Protein AF-A0A914J7X2-F1 (afdb_monomer_lite)

Sequence (126 aa):
MLKQKAREERMLPERLARQKKLNQLEFLNEALFSSVWTHFSRISPKTVTNLADLLFRIGKDVKLTGEECQEHIELLCDVASKYFDCYSAGLLGQKYVRYTSSDENDYQNIRKLIINEYEKLSKQII

Structure (mmCIF, N/CA/C/O backbone):
data_AF-A0A914J7X2-F1
#
_entry.id   AF-A0A914J7X2-F1
#
loop_
_atom_site.group_PDB
_atom_site.id
_atom_site.type_symbol
_atom_site.label_atom_id
_atom_site.label_alt_id
_atom_site.label_comp_id
_atom_site.label_asym_id
_atom_site.label_entity_id
_atom_site.label_seq_id
_atom_site.pdbx_PDB_ins_code
_atom_site.Cartn_x
_atom_site.Cartn_y
_atom_site.Cartn_z
_atom_site.occupancy
_atom_site.B_iso_or_equiv
_atom_site.auth_seq_id
_atom_site.auth_comp_id
_atom_site.auth_asym_id
_atom_site.auth_atom_id
_atom_site.pdbx_PDB_model_num
ATOM 1 N N . MET A 1 1 ? -18.789 -14.773 36.854 1.00 54.28 1 MET A N 1
ATOM 2 C CA . MET A 1 1 ? -18.016 -13.571 36.459 1.00 54.28 1 MET A CA 1
ATOM 3 C C . MET A 1 1 ? -16.737 -13.861 35.653 1.00 54.28 1 MET A C 1
ATOM 5 O O . MET A 1 1 ? -16.293 -12.980 34.937 1.00 54.28 1 MET A O 1
ATOM 9 N N . LEU A 1 2 ? -16.182 -15.084 35.646 1.00 52.75 2 LEU A N 1
ATOM 10 C CA . LEU A 1 2 ? -14.968 -15.428 34.869 1.00 52.75 2 LEU A CA 1
ATOM 11 C C . LEU A 1 2 ? -15.126 -15.409 33.328 1.00 52.75 2 LEU A C 1
ATOM 13 O O . LEU A 1 2 ? -14.141 -15.260 32.616 1.00 52.75 2 LEU A O 1
ATOM 17 N N . LYS A 1 3 ? -16.354 -15.515 32.794 1.00 54.59 3 LYS A N 1
ATOM 18 C CA . LYS A 1 3 ? -16.610 -15.531 31.337 1.00 54.59 3 LYS A CA 1
ATOM 19 C C . LYS A 1 3 ? -16.539 -14.151 30.656 1.00 54.59 3 LYS A C 1
ATOM 21 O O . LYS A 1 3 ? -16.406 -14.105 29.439 1.00 54.59 3 LYS A O 1
ATOM 26 N N . GLN A 1 4 ? -16.634 -13.047 31.406 1.00 53.72 4 GLN A N 1
ATOM 27 C CA . GLN A 1 4 ? -16.542 -11.683 30.852 1.00 53.72 4 GLN A CA 1
ATOM 28 C C . GLN A 1 4 ? -15.085 -11.228 30.685 1.00 53.72 4 GLN A C 1
ATOM 30 O O . GLN A 1 4 ? -14.736 -10.755 29.607 1.00 53.72 4 GLN A O 1
ATOM 35 N N . LYS A 1 5 ? -14.210 -11.503 31.665 1.00 49.97 5 LYS A N 1
ATOM 36 C CA . LYS A 1 5 ? -12.771 -11.177 31.586 1.00 49.97 5 LYS A CA 1
ATOM 37 C C . LYS A 1 5 ? -12.067 -11.812 30.385 1.00 49.97 5 LYS A C 1
ATOM 39 O O . LYS A 1 5 ? -11.376 -11.123 29.650 1.00 49.97 5 LYS A O 1
ATOM 44 N N . ALA A 1 6 ? -12.332 -13.090 30.103 1.00 55.28 6 ALA A N 1
ATOM 45 C CA . ALA A 1 6 ? -11.747 -13.772 28.943 1.00 55.28 6 ALA A CA 1
ATOM 46 C C . ALA A 1 6 ? -12.250 -13.231 27.586 1.00 55.28 6 ALA A C 1
ATOM 48 O O . ALA A 1 6 ? -11.640 -13.488 26.550 1.00 55.28 6 ALA A O 1
ATOM 49 N N . ARG A 1 7 ? -13.380 -12.509 27.568 1.00 53.94 7 ARG A N 1
ATOM 50 C CA . ARG A 1 7 ? -13.928 -11.867 26.365 1.00 53.94 7 ARG A CA 1
ATOM 51 C C . ARG A 1 7 ? -13.325 -10.473 26.172 1.00 53.94 7 ARG A C 1
ATOM 53 O O . ARG A 1 7 ? -13.004 -10.119 25.047 1.00 53.94 7 ARG A O 1
ATOM 60 N N . GLU A 1 8 ? -13.104 -9.735 27.258 1.00 53.56 8 GLU A N 1
ATOM 61 C CA . GLU A 1 8 ? -12.397 -8.445 27.260 1.00 53.56 8 GLU A CA 1
ATOM 62 C C . GLU A 1 8 ? -10.909 -8.597 26.905 1.00 53.56 8 GLU A C 1
ATOM 64 O O . GLU A 1 8 ? -10.401 -7.854 26.068 1.00 53.56 8 GLU A O 1
ATOM 69 N N . GLU A 1 9 ? -10.234 -9.621 27.435 1.00 54.44 9 GLU A N 1
ATOM 70 C CA . GLU A 1 9 ? -8.832 -9.931 27.112 1.00 54.44 9 GLU A CA 1
ATOM 71 C C . GLU A 1 9 ? -8.634 -10.350 25.646 1.00 54.44 9 GLU A C 1
ATOM 73 O O . GLU A 1 9 ? -7.577 -10.103 25.075 1.00 54.44 9 GLU A O 1
ATOM 78 N N . ARG A 1 10 ? -9.658 -10.927 24.997 1.00 56.66 10 ARG A N 1
ATOM 79 C CA . ARG A 1 10 ? -9.638 -11.256 23.557 1.00 56.66 10 ARG A CA 1
ATOM 80 C C . ARG A 1 10 ? -9.971 -10.074 22.647 1.00 56.66 10 ARG A C 1
ATOM 82 O O . ARG A 1 10 ? -9.600 -10.100 21.481 1.00 56.66 10 ARG A O 1
ATOM 89 N N . MET A 1 11 ? -10.646 -9.044 23.157 1.00 60.00 11 MET A N 1
ATOM 90 C CA . MET A 1 11 ? -10.967 -7.831 22.390 1.00 60.00 11 MET A CA 1
ATOM 91 C C . MET A 1 11 ? -9.792 -6.842 22.343 1.00 60.00 11 MET A C 1
ATOM 93 O O . MET A 1 11 ? -9.731 -5.998 21.449 1.00 60.00 11 MET A O 1
ATOM 97 N N . LEU A 1 12 ? -8.845 -6.947 23.282 1.00 69.88 12 LEU A N 1
ATOM 98 C CA . LEU A 1 12 ? -7.677 -6.067 23.370 1.00 69.88 12 LEU A CA 1
ATOM 99 C C . LEU A 1 12 ? -6.724 -6.198 22.159 1.00 69.88 12 LEU A C 1
ATOM 101 O O . LEU A 1 12 ? -6.370 -5.165 21.588 1.00 69.88 12 LEU A O 1
ATOM 105 N N . PRO A 1 13 ? -6.352 -7.411 21.692 1.00 77.94 13 PRO A N 1
ATOM 106 C CA . PRO A 1 13 ? -5.480 -7.574 20.529 1.00 77.94 13 PRO A CA 1
ATOM 107 C C . PRO A 1 13 ? -6.127 -7.085 19.231 1.00 77.94 13 PRO A C 1
ATOM 109 O O . PRO A 1 13 ? -5.460 -6.458 18.414 1.00 77.94 13 PRO A O 1
ATOM 112 N N . GLU A 1 14 ? -7.432 -7.312 19.049 1.00 78.12 14 GLU A N 1
ATOM 113 C CA . GLU A 1 14 ? -8.155 -6.837 17.863 1.00 78.12 14 GLU A CA 1
ATOM 114 C C . GLU A 1 14 ? -8.229 -5.308 17.814 1.00 78.12 14 GLU A C 1
ATOM 116 O O . GLU A 1 14 ? -8.034 -4.712 16.755 1.00 78.12 14 GLU A O 1
ATOM 121 N N . ARG A 1 15 ? -8.467 -4.656 18.960 1.00 78.69 15 ARG A N 1
ATOM 122 C CA . ARG A 1 15 ? -8.442 -3.191 19.063 1.00 78.69 15 ARG A CA 1
ATOM 123 C C . ARG A 1 15 ? -7.052 -2.625 18.778 1.00 78.69 15 ARG A C 1
ATOM 125 O O . ARG A 1 15 ? -6.943 -1.667 18.020 1.00 78.69 15 ARG A O 1
ATOM 132 N N . LEU A 1 16 ? -5.999 -3.242 19.317 1.00 82.56 16 LEU A N 1
ATOM 133 C CA . LEU A 1 16 ? -4.613 -2.841 19.050 1.00 82.56 16 LEU A CA 1
ATOM 134 C C . LEU A 1 16 ? -4.236 -3.022 17.573 1.00 82.56 16 LEU A C 1
ATOM 136 O O . LEU A 1 16 ? -3.616 -2.135 16.992 1.00 82.56 16 LEU A O 1
ATOM 140 N N . ALA A 1 17 ? -4.659 -4.119 16.940 1.00 82.81 17 ALA A N 1
ATOM 141 C CA . ALA A 1 17 ? -4.442 -4.347 15.514 1.00 82.81 17 ALA A CA 1
ATOM 142 C C . ALA A 1 17 ? -5.178 -3.311 14.646 1.00 82.81 17 ALA A C 1
ATOM 144 O O . ALA A 1 17 ? -4.599 -2.785 13.695 1.00 82.81 17 ALA A O 1
ATOM 145 N N . ARG A 1 18 ? -6.427 -2.958 14.992 1.00 83.88 18 ARG A N 1
ATOM 146 C CA . ARG A 1 18 ? -7.176 -1.889 14.305 1.00 83.88 18 ARG A CA 1
ATOM 147 C C . ARG A 1 18 ? -6.511 -0.526 14.477 1.00 83.88 18 ARG A C 1
ATOM 149 O O . ARG A 1 18 ? -6.393 0.201 13.496 1.00 83.88 18 ARG A O 1
ATOM 156 N N . GLN A 1 19 ? -6.028 -0.207 15.678 1.00 84.56 19 GLN A N 1
ATOM 157 C CA . GLN A 1 19 ? -5.299 1.037 15.923 1.00 84.56 19 GLN A CA 1
ATOM 158 C C . GLN A 1 19 ? -3.980 1.083 15.140 1.00 84.56 19 GLN A C 1
ATOM 160 O O . GLN A 1 19 ? -3.681 2.103 14.526 1.00 84.56 19 GLN A O 1
ATOM 165 N N . LYS A 1 20 ? -3.223 -0.027 15.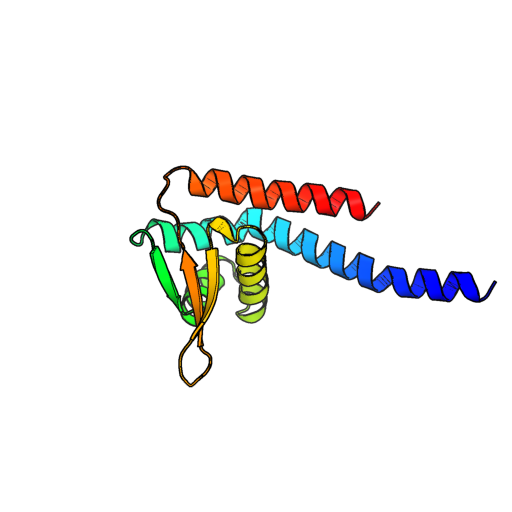088 1.00 86.88 20 LYS A N 1
ATOM 166 C CA . LYS A 1 20 ? -2.016 -0.132 14.250 1.00 86.88 20 LYS A CA 1
ATOM 167 C C . LYS A 1 20 ? -2.359 0.160 12.786 1.00 86.88 20 LYS A C 1
ATOM 169 O O . LYS A 1 20 ? -1.700 0.992 12.170 1.00 86.88 20 LYS A O 1
ATOM 174 N N . LYS A 1 21 ? -3.422 -0.459 12.256 1.00 86.12 21 LYS A N 1
ATOM 175 C CA . LYS A 1 21 ? -3.862 -0.254 10.867 1.00 86.12 21 LYS A CA 1
ATOM 176 C C . LYS A 1 21 ? -4.295 1.191 10.590 1.00 86.12 21 LYS A C 1
ATOM 178 O O . LYS A 1 21 ? -3.979 1.714 9.528 1.00 86.12 21 LYS A O 1
ATOM 183 N N . LEU A 1 22 ? -4.978 1.857 11.526 1.00 87.12 22 LEU A N 1
ATOM 184 C CA . LEU A 1 22 ? -5.333 3.276 11.381 1.00 87.12 22 LEU A CA 1
ATOM 185 C C . LEU A 1 22 ? -4.105 4.174 11.289 1.00 87.12 22 LEU A C 1
ATOM 187 O O . LEU A 1 22 ? -4.025 4.982 10.369 1.00 87.12 22 LEU A O 1
ATOM 191 N N . ASN A 1 23 ? -3.146 3.990 12.196 1.00 86.94 23 ASN A N 1
ATOM 192 C CA . ASN A 1 23 ? -1.911 4.770 12.194 1.00 86.94 23 ASN A CA 1
ATOM 193 C C . ASN A 1 23 ? -1.138 4.567 10.877 1.00 86.94 23 ASN A C 1
ATOM 195 O O . ASN A 1 23 ? -0.592 5.515 10.321 1.00 86.94 23 ASN A O 1
ATOM 199 N N . GLN A 1 24 ? -1.133 3.338 10.344 1.00 86.69 24 GLN A N 1
ATOM 200 C CA . GLN A 1 24 ? -0.529 3.042 9.042 1.00 86.69 24 GLN A CA 1
ATOM 201 C C . GLN A 1 24 ? -1.254 3.756 7.893 1.00 86.69 24 GLN A C 1
ATOM 203 O O . GLN A 1 24 ? -0.594 4.310 7.021 1.00 86.69 24 GLN A O 1
ATOM 208 N N . LEU A 1 25 ? -2.592 3.775 7.878 1.00 86.50 25 LEU A N 1
ATOM 209 C CA . LEU A 1 25 ? -3.372 4.476 6.846 1.00 86.50 25 LEU A CA 1
ATOM 210 C C . LEU A 1 25 ? -3.177 5.994 6.890 1.00 86.50 25 LEU A C 1
ATOM 212 O O . LEU A 1 25 ? -3.097 6.630 5.839 1.00 86.50 25 LEU A O 1
ATOM 216 N N . GLU A 1 26 ? -3.087 6.564 8.089 1.00 87.56 26 GLU A N 1
ATOM 217 C CA . GLU A 1 26 ? -2.805 7.985 8.299 1.00 87.56 26 GLU A CA 1
ATOM 218 C C . GLU A 1 26 ? -1.428 8.352 7.743 1.00 87.56 26 GLU A C 1
ATOM 220 O O . GLU A 1 26 ? -1.327 9.193 6.848 1.00 87.56 26 GLU A O 1
ATOM 225 N N . PHE A 1 27 ? -0.385 7.625 8.157 1.00 86.56 27 PHE A N 1
ATOM 226 C CA . PHE A 1 27 ? 0.968 7.817 7.637 1.00 86.56 27 PHE A CA 1
ATOM 227 C C . PHE A 1 27 ? 1.030 7.648 6.115 1.00 86.56 27 PHE A C 1
ATOM 229 O O . PHE A 1 27 ? 1.706 8.400 5.403 1.00 86.56 27 PHE A O 1
ATOM 236 N 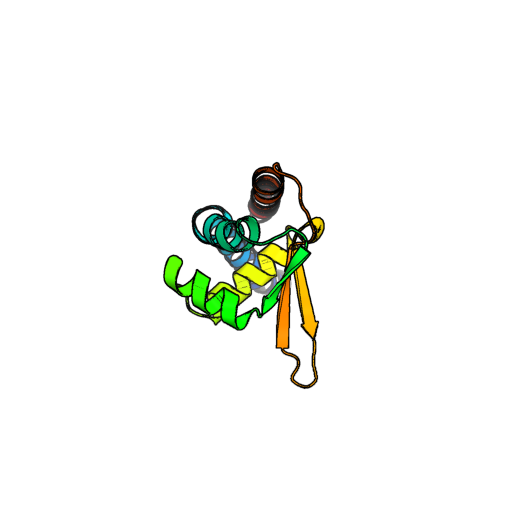N . LEU A 1 28 ? 0.302 6.659 5.598 1.00 84.69 28 LEU A N 1
ATOM 237 C CA . LEU A 1 28 ? 0.244 6.394 4.175 1.00 84.69 28 LEU A CA 1
ATOM 238 C C . LEU A 1 28 ? -0.356 7.573 3.407 1.00 84.69 28 LEU A C 1
ATOM 240 O O . LEU A 1 28 ? 0.216 7.979 2.399 1.00 84.69 28 LEU A O 1
ATOM 244 N N . ASN A 1 29 ? -1.453 8.155 3.892 1.00 83.19 29 ASN A N 1
ATOM 245 C CA . ASN A 1 29 ? -2.098 9.314 3.274 1.00 83.19 29 ASN A CA 1
ATOM 246 C C . ASN A 1 29 ? -1.243 10.593 3.340 1.00 83.19 29 ASN A C 1
ATOM 248 O O . ASN A 1 29 ? -1.287 11.401 2.411 1.00 83.19 29 ASN A O 1
ATOM 252 N N . GLU A 1 30 ? -0.487 10.792 4.421 1.00 81.94 30 GLU A N 1
ATOM 253 C CA . GLU A 1 30 ? 0.270 12.028 4.651 1.00 81.94 30 GLU A CA 1
ATOM 254 C C . GLU A 1 30 ? 1.650 12.037 3.987 1.00 81.94 30 GLU A C 1
ATOM 256 O O . GLU A 1 30 ? 2.016 13.021 3.342 1.00 81.94 30 GLU A O 1
ATOM 261 N N . ALA A 1 31 ? 2.415 10.953 4.132 1.00 78.50 31 ALA A N 1
ATOM 262 C CA . ALA A 1 31 ? 3.841 10.944 3.811 1.00 78.50 31 ALA A CA 1
ATOM 263 C C . ALA A 1 31 ? 4.200 9.947 2.704 1.00 78.50 31 ALA A C 1
ATOM 265 O O . ALA A 1 31 ? 4.933 10.284 1.773 1.00 78.50 31 ALA A O 1
ATOM 266 N N . LEU A 1 32 ? 3.683 8.717 2.778 1.00 81.38 32 LEU A N 1
ATOM 267 C CA . LEU A 1 32 ? 4.151 7.643 1.901 1.00 81.38 32 LEU A CA 1
ATOM 268 C C . LEU A 1 32 ? 3.536 7.699 0.499 1.00 81.38 32 LEU A C 1
ATOM 270 O O . LEU A 1 32 ? 4.232 7.471 -0.492 1.00 81.38 32 LEU A O 1
ATOM 274 N N . PHE A 1 33 ? 2.239 8.000 0.400 1.00 83.56 33 PHE A N 1
ATOM 275 C CA . PHE A 1 33 ? 1.491 7.882 -0.851 1.00 83.56 33 PHE A CA 1
ATOM 276 C C . PHE A 1 33 ? 2.037 8.799 -1.945 1.00 83.56 33 PHE A C 1
ATOM 278 O O . PHE A 1 33 ? 2.202 8.363 -3.082 1.00 83.56 33 PHE A O 1
ATOM 285 N N . SER A 1 34 ? 2.391 10.040 -1.609 1.00 84.62 34 SER A N 1
ATOM 286 C CA . SER A 1 34 ? 2.967 10.986 -2.571 1.00 84.62 34 SER A CA 1
ATOM 287 C C . SER A 1 34 ? 4.312 10.506 -3.129 1.00 84.62 34 SER A C 1
ATOM 289 O O . SER A 1 34 ? 4.563 10.656 -4.327 1.00 84.62 34 SER A O 1
ATOM 291 N N . SER A 1 35 ? 5.152 9.874 -2.305 1.00 85.56 35 SER A N 1
ATOM 292 C CA . SER A 1 35 ? 6.438 9.310 -2.741 1.00 85.56 35 SER A CA 1
ATOM 293 C C . SER A 1 35 ? 6.249 8.080 -3.630 1.00 85.56 35 SER A C 1
ATOM 295 O O . SER A 1 35 ? 6.840 8.008 -4.709 1.00 85.56 35 SER A O 1
ATOM 297 N N . VAL A 1 36 ? 5.359 7.154 -3.242 1.00 86.06 36 VAL A N 1
ATOM 298 C CA . VAL A 1 36 ? 4.986 5.996 -4.079 1.00 86.06 36 VAL A CA 1
ATOM 299 C C . VAL A 1 36 ? 4.436 6.472 -5.423 1.00 86.06 36 VAL A C 1
ATOM 301 O O . VAL A 1 36 ? 4.879 6.024 -6.481 1.00 86.06 36 VAL A O 1
ATOM 304 N N . TRP A 1 37 ? 3.508 7.426 -5.401 1.00 86.25 37 TRP A N 1
ATOM 305 C CA . TRP A 1 37 ? 2.902 7.973 -6.607 1.00 86.25 37 TRP A CA 1
ATOM 306 C C . TRP A 1 37 ? 3.918 8.663 -7.515 1.00 86.25 37 TRP A C 1
ATOM 308 O O . TRP A 1 37 ? 3.882 8.483 -8.729 1.00 86.25 37 TRP A O 1
ATOM 318 N N . THR A 1 38 ? 4.856 9.428 -6.957 1.00 84.88 38 THR A N 1
ATOM 319 C CA . THR A 1 38 ? 5.908 10.094 -7.742 1.00 84.88 38 THR A CA 1
ATOM 320 C C . THR A 1 38 ? 6.791 9.081 -8.471 1.00 84.88 38 THR A C 1
ATOM 322 O O . THR A 1 38 ? 7.194 9.329 -9.608 1.00 84.88 38 THR A O 1
ATOM 325 N N . HIS A 1 39 ? 7.064 7.927 -7.853 1.00 84.56 39 HIS A N 1
ATOM 326 C CA . HIS A 1 39 ? 7.791 6.841 -8.509 1.00 84.56 39 HIS A CA 1
ATOM 327 C C . HIS A 1 39 ? 7.006 6.283 -9.699 1.00 84.56 39 HIS A C 1
ATOM 329 O O . HIS A 1 39 ? 7.548 6.211 -10.796 1.00 84.56 39 HIS A O 1
ATOM 335 N N . PHE A 1 40 ? 5.727 5.945 -9.521 1.00 82.88 40 PHE A N 1
ATOM 336 C CA . PHE A 1 40 ? 4.939 5.313 -10.585 1.00 82.88 40 PHE A CA 1
ATOM 337 C C . PHE A 1 40 ? 4.437 6.279 -11.667 1.00 82.88 40 PHE A C 1
ATOM 339 O O . PHE A 1 40 ? 4.378 5.887 -12.823 1.00 82.88 40 PHE A O 1
ATOM 346 N N . SER A 1 41 ? 4.132 7.537 -11.339 1.00 76.25 41 SER A N 1
ATOM 347 C CA . SER A 1 41 ? 3.647 8.547 -12.302 1.00 76.25 41 SER A CA 1
ATOM 348 C C . SER A 1 41 ? 4.710 9.009 -13.300 1.00 76.25 41 SER A C 1
ATOM 350 O O . SER A 1 41 ? 4.382 9.457 -14.395 1.00 76.25 41 SER A O 1
ATOM 352 N N . ARG A 1 42 ? 5.995 8.897 -12.942 1.00 73.25 42 ARG A N 1
ATOM 353 C CA . ARG A 1 42 ? 7.121 9.211 -13.838 1.00 73.25 42 ARG A CA 1
ATOM 354 C C . ARG A 1 42 ? 7.440 8.092 -14.820 1.00 73.25 42 ARG A C 1
ATOM 356 O O . ARG A 1 42 ? 8.248 8.296 -15.724 1.00 73.25 42 ARG A O 1
ATOM 363 N N . ILE A 1 43 ? 6.863 6.912 -14.622 1.00 65.31 43 ILE A N 1
ATOM 364 C CA . ILE A 1 43 ? 7.148 5.727 -15.419 1.00 65.31 43 ILE A CA 1
ATOM 365 C C . ILE A 1 43 ? 5.870 5.376 -16.187 1.00 65.31 43 ILE A C 1
ATOM 367 O O . ILE A 1 43 ? 4.760 5.621 -15.724 1.00 65.31 43 ILE A O 1
ATOM 371 N N . SER A 1 44 ? 6.027 4.865 -17.409 1.00 66.50 44 SER A N 1
ATOM 372 C CA . SER A 1 44 ? 4.927 4.474 -18.299 1.00 66.50 44 SER A CA 1
ATOM 373 C C . SER A 1 44 ? 3.797 3.739 -17.557 1.00 66.50 44 SER A C 1
ATOM 375 O O . SER A 1 44 ? 4.069 2.958 -16.639 1.00 66.50 44 SER A O 1
ATOM 377 N N . PRO A 1 45 ? 2.528 3.883 -17.970 1.00 66.81 45 PRO A N 1
ATOM 378 C CA . PRO A 1 45 ? 1.463 3.042 -17.436 1.00 66.81 45 PRO A CA 1
ATOM 379 C C . PRO A 1 45 ? 1.826 1.555 -17.539 1.00 66.81 45 PRO A C 1
ATOM 381 O O . PRO A 1 45 ? 2.507 1.145 -18.484 1.00 66.81 45 PRO A O 1
ATOM 384 N N . LYS A 1 46 ? 1.370 0.754 -16.563 1.00 69.94 46 LYS A N 1
ATOM 385 C CA . LYS A 1 46 ? 1.722 -0.674 -16.400 1.00 69.94 46 LYS A CA 1
ATOM 386 C C . LYS A 1 46 ? 3.157 -0.933 -15.929 1.00 69.94 46 LYS A C 1
ATOM 388 O O . LYS A 1 46 ? 3.719 -1.996 -16.194 1.00 69.94 46 LYS A O 1
ATOM 393 N N . THR A 1 47 ? 3.747 0.017 -15.208 1.00 81.69 47 THR A N 1
ATOM 394 C CA . THR A 1 47 ? 5.080 -0.153 -14.624 1.00 81.69 47 THR A CA 1
ATOM 395 C C . THR A 1 47 ? 5.089 -1.248 -13.568 1.00 81.69 47 THR A C 1
ATOM 397 O O . THR A 1 47 ? 4.251 -1.275 -12.667 1.00 81.69 47 THR A O 1
ATOM 400 N N . VAL A 1 48 ? 6.097 -2.112 -13.657 1.00 89.06 48 VAL A N 1
ATOM 401 C CA . VAL A 1 48 ? 6.443 -3.108 -12.645 1.00 89.06 48 VAL A CA 1
ATOM 402 C C . VAL A 1 48 ? 7.755 -2.683 -12.002 1.00 89.06 48 VAL A C 1
ATOM 404 O O . VAL A 1 48 ? 8.717 -2.38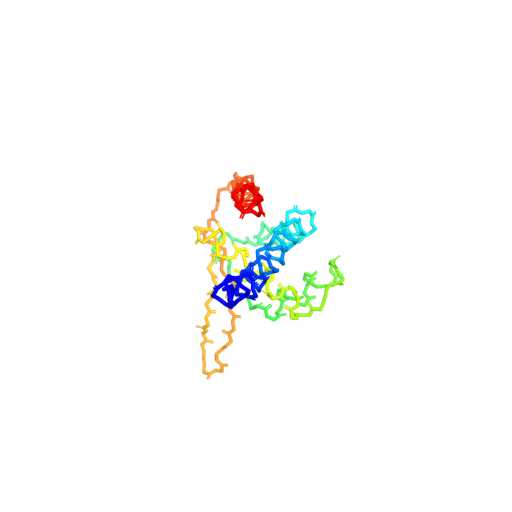1 -12.701 1.00 89.06 48 VAL A O 1
ATOM 407 N N . THR A 1 49 ? 7.807 -2.653 -10.674 1.00 89.81 49 THR A N 1
ATOM 408 C CA . THR A 1 49 ? 9.029 -2.364 -9.913 1.00 89.81 49 THR A CA 1
ATOM 409 C C . THR A 1 49 ? 9.283 -3.483 -8.908 1.00 89.81 49 THR A C 1
ATOM 411 O O . THR A 1 49 ? 8.344 -3.998 -8.303 1.00 89.81 49 THR A O 1
ATOM 414 N N . ASN A 1 50 ? 10.546 -3.876 -8.734 1.00 91.19 50 ASN A N 1
ATOM 415 C CA . ASN A 1 50 ? 10.939 -4.770 -7.648 1.00 91.19 50 ASN A CA 1
ATOM 416 C C . ASN A 1 50 ? 10.668 -4.078 -6.303 1.00 91.19 50 ASN A C 1
ATOM 418 O O . ASN A 1 50 ? 11.043 -2.921 -6.110 1.00 91.19 50 ASN A O 1
ATOM 422 N N . LEU A 1 51 ? 10.017 -4.776 -5.374 1.00 90.38 51 LEU A N 1
ATOM 423 C CA . LEU A 1 51 ? 9.659 -4.208 -4.081 1.00 90.38 51 LEU A CA 1
ATOM 424 C C . LEU A 1 51 ? 10.897 -3.723 -3.317 1.00 90.38 51 LEU A C 1
ATOM 426 O O . LEU A 1 51 ? 10.866 -2.620 -2.797 1.00 90.38 51 LEU A O 1
ATOM 430 N N . ALA A 1 52 ? 12.010 -4.460 -3.314 1.00 88.50 52 ALA A N 1
ATOM 431 C CA . ALA A 1 52 ? 13.231 -4.041 -2.623 1.00 88.50 52 ALA A CA 1
ATOM 432 C C . ALA A 1 52 ? 13.791 -2.712 -3.167 1.00 88.50 52 ALA A C 1
ATOM 434 O O . ALA A 1 52 ? 14.173 -1.838 -2.388 1.00 88.50 52 ALA A O 1
ATOM 435 N N . ASP A 1 53 ? 13.767 -2.519 -4.489 1.00 88.12 53 ASP A N 1
ATOM 436 C CA . ASP A 1 53 ? 14.201 -1.263 -5.117 1.00 88.12 53 ASP A CA 1
ATOM 437 C C . ASP A 1 53 ? 13.260 -0.104 -4.770 1.00 88.12 53 ASP A C 1
ATOM 439 O O . ASP A 1 53 ? 13.701 1.025 -4.537 1.00 88.12 53 ASP A O 1
ATOM 443 N N . LEU A 1 54 ? 11.955 -0.386 -4.726 1.00 87.88 54 LEU A N 1
ATOM 444 C CA . LEU A 1 54 ? 10.931 0.577 -4.339 1.00 87.88 54 LEU A CA 1
ATOM 445 C C . LEU A 1 54 ? 11.101 0.999 -2.871 1.00 87.88 54 LEU A C 1
ATOM 447 O O . LEU A 1 54 ? 11.109 2.192 -2.576 1.00 87.88 54 LEU A O 1
ATOM 451 N N . LEU A 1 55 ? 11.312 0.034 -1.971 1.00 87.75 55 LEU A N 1
ATOM 452 C CA . LEU A 1 55 ? 11.566 0.257 -0.546 1.00 87.75 55 LEU A CA 1
ATOM 453 C C . LEU A 1 55 ? 12.832 1.078 -0.320 1.00 87.75 55 LEU A C 1
ATOM 455 O O . LEU A 1 55 ? 12.821 1.997 0.491 1.00 87.75 55 LEU A O 1
ATOM 459 N N . PHE A 1 56 ? 13.908 0.787 -1.052 1.00 85.88 56 PHE A N 1
ATOM 460 C CA . PHE A 1 56 ? 15.154 1.539 -0.945 1.00 85.88 56 PHE A CA 1
ATOM 461 C C . PHE A 1 56 ? 14.975 3.009 -1.349 1.00 85.88 56 PHE A C 1
ATOM 463 O O . PHE A 1 56 ? 15.467 3.910 -0.668 1.00 85.88 56 PHE A O 1
ATOM 470 N N . ARG A 1 57 ? 14.246 3.264 -2.443 1.00 83.69 57 ARG A N 1
ATOM 471 C CA . ARG A 1 57 ? 13.976 4.626 -2.926 1.00 83.69 57 ARG A CA 1
ATOM 472 C C . ARG A 1 57 ? 13.068 5.390 -1.970 1.00 83.69 57 ARG A C 1
ATOM 474 O O . ARG A 1 57 ? 13.435 6.464 -1.514 1.00 83.69 57 ARG A O 1
ATOM 481 N N . ILE A 1 58 ? 11.921 4.809 -1.632 1.00 83.69 58 ILE A N 1
ATOM 482 C CA . ILE A 1 58 ? 10.900 5.472 -0.820 1.00 83.69 58 ILE A CA 1
ATOM 483 C C . ILE A 1 58 ? 11.334 5.576 0.641 1.00 83.69 58 ILE A C 1
ATOM 485 O O . ILE A 1 58 ? 11.167 6.626 1.250 1.00 83.69 58 ILE A O 1
ATOM 489 N N . GLY A 1 59 ? 11.945 4.530 1.201 1.00 79.69 59 GLY A N 1
ATOM 490 C CA . GLY A 1 59 ? 12.442 4.527 2.579 1.00 79.69 59 GLY A CA 1
ATOM 491 C C . GLY A 1 59 ? 13.436 5.658 2.848 1.00 79.69 59 GLY A C 1
ATOM 492 O O . GLY A 1 59 ? 13.412 6.250 3.926 1.00 79.69 59 GLY A O 1
ATOM 493 N N . LYS A 1 60 ? 14.240 6.042 1.846 1.00 79.38 60 LYS A N 1
ATOM 494 C CA . LYS A 1 60 ? 15.115 7.218 1.929 1.00 79.38 60 LYS A CA 1
ATOM 495 C C . LYS A 1 60 ? 14.332 8.532 2.032 1.00 79.38 60 LYS A C 1
ATOM 497 O O . LYS A 1 60 ? 14.754 9.420 2.770 1.00 79.38 60 LYS A O 1
ATOM 502 N N . ASP A 1 61 ? 13.210 8.644 1.328 1.00 79.25 61 ASP A N 1
ATOM 503 C CA . ASP A 1 61 ? 12.390 9.857 1.285 1.00 79.25 61 ASP A CA 1
ATOM 504 C C . ASP A 1 61 ? 11.573 10.049 2.574 1.00 79.25 61 ASP A C 1
ATOM 506 O O . ASP A 1 61 ? 11.457 11.169 3.070 1.00 79.25 61 ASP A O 1
ATOM 510 N N . VAL A 1 62 ? 11.049 8.962 3.153 1.00 79.56 62 VAL A N 1
ATOM 511 C CA . VAL A 1 62 ? 10.184 9.002 4.352 1.00 79.56 62 VAL A CA 1
ATOM 512 C C . VAL A 1 62 ? 10.861 8.566 5.658 1.00 79.56 62 VAL A C 1
ATOM 514 O O . VAL A 1 62 ? 10.210 8.547 6.699 1.00 79.56 62 VAL A O 1
ATOM 517 N N . LYS A 1 63 ? 12.166 8.266 5.641 1.00 81.19 63 LYS A N 1
ATOM 518 C CA . LYS A 1 63 ? 12.957 7.839 6.818 1.00 81.19 63 LYS A CA 1
ATOM 519 C C . LYS A 1 63 ? 12.372 6.624 7.555 1.00 81.19 63 LYS A C 1
ATOM 521 O O . LYS A 1 63 ? 12.441 6.553 8.780 1.00 81.19 63 LYS A O 1
ATOM 526 N N . LEU A 1 64 ? 11.818 5.675 6.809 1.00 80.12 64 LEU A N 1
ATOM 527 C CA . LEU A 1 64 ? 11.328 4.407 7.347 1.00 80.12 64 LEU A CA 1
ATOM 528 C C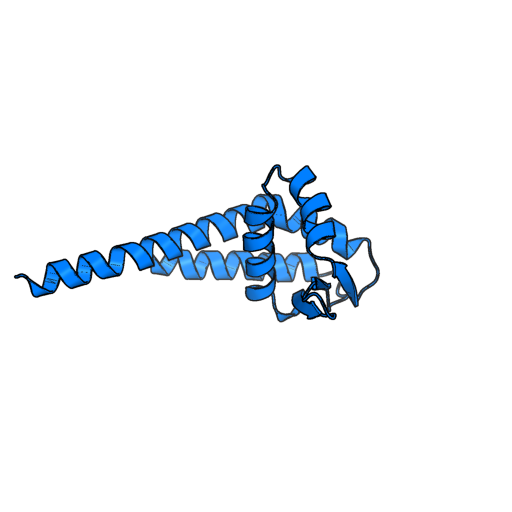 . LEU A 1 64 ? 12.347 3.288 7.149 1.00 80.12 64 LEU A C 1
ATOM 530 O O . LEU A 1 64 ? 13.157 3.315 6.217 1.00 80.12 64 LEU A O 1
ATOM 534 N N . THR A 1 65 ? 12.263 2.267 8.001 1.00 82.88 65 THR A N 1
ATOM 535 C CA . THR A 1 65 ? 12.957 1.002 7.749 1.00 82.88 65 THR A CA 1
ATOM 536 C C . THR A 1 65 ? 12.345 0.277 6.545 1.00 82.88 65 THR A C 1
ATOM 538 O O . THR A 1 65 ? 11.203 0.527 6.149 1.00 82.88 65 THR A O 1
ATOM 541 N N . GLY A 1 66 ? 13.103 -0.647 5.942 1.00 82.31 66 GLY A N 1
ATOM 542 C CA . GLY A 1 66 ? 12.606 -1.449 4.819 1.00 82.31 66 GLY A CA 1
ATOM 543 C C . GLY A 1 66 ? 11.365 -2.273 5.181 1.00 82.31 66 GLY A C 1
ATOM 544 O O . GLY A 1 66 ? 10.445 -2.364 4.373 1.00 82.31 66 GLY A O 1
ATOM 545 N N . GLU A 1 67 ? 11.308 -2.810 6.403 1.00 85.12 67 GLU A N 1
ATOM 546 C CA . GLU A 1 67 ? 10.171 -3.594 6.900 1.00 85.12 67 GLU A CA 1
ATOM 547 C C . GLU A 1 67 ? 8.918 -2.731 7.089 1.00 85.12 67 GLU A C 1
ATOM 549 O O . GLU A 1 67 ? 7.847 -3.091 6.604 1.00 85.12 67 GLU A O 1
ATOM 554 N N . GLU A 1 68 ? 9.044 -1.555 7.712 1.00 83.81 68 GLU A N 1
ATOM 555 C CA . GLU A 1 68 ? 7.915 -0.634 7.884 1.00 83.81 68 GLU A CA 1
ATOM 556 C C . GLU A 1 68 ? 7.377 -0.166 6.533 1.00 83.81 68 GLU A C 1
ATOM 558 O O . GLU A 1 68 ? 6.172 -0.242 6.290 1.00 83.81 68 GLU A O 1
ATOM 563 N N . CYS A 1 69 ? 8.254 0.261 5.619 1.00 85.50 69 CYS A N 1
ATOM 564 C CA . CYS A 1 69 ? 7.835 0.643 4.272 1.00 85.50 69 CYS A CA 1
ATOM 565 C C . CYS A 1 69 ? 7.133 -0.518 3.551 1.00 85.50 69 CYS A C 1
ATOM 567 O O . CYS A 1 69 ? 6.160 -0.285 2.835 1.00 85.50 69 CYS A O 1
ATOM 569 N N . GLN A 1 70 ? 7.586 -1.759 3.749 1.00 89.25 70 GLN A N 1
ATOM 570 C CA . GLN A 1 70 ? 6.953 -2.930 3.149 1.00 89.25 70 GLN A CA 1
ATOM 571 C C . GLN A 1 70 ? 5.531 -3.127 3.666 1.00 89.25 70 GLN A C 1
ATOM 573 O O . GLN A 1 70 ? 4.627 -3.259 2.844 1.00 89.25 70 GLN A O 1
ATOM 578 N N . GLU A 1 71 ? 5.318 -3.090 4.986 1.00 88.88 71 GLU A N 1
ATOM 579 C CA . GLU A 1 71 ? 3.973 -3.220 5.568 1.00 88.88 71 GLU A CA 1
ATOM 580 C C . GLU A 1 71 ? 3.008 -2.174 4.984 1.00 88.88 71 GLU A C 1
ATOM 582 O O . GLU A 1 71 ? 1.849 -2.471 4.694 1.00 88.88 71 GLU A O 1
ATOM 587 N N . HIS A 1 72 ? 3.486 -0.947 4.764 1.00 89.81 72 HIS A N 1
ATOM 588 C CA . HIS A 1 72 ? 2.650 0.122 4.227 1.00 89.81 72 HIS A CA 1
ATOM 589 C C . HIS A 1 72 ? 2.386 -0.027 2.722 1.00 89.81 72 HIS A C 1
ATOM 591 O O . HIS A 1 72 ? 1.284 0.269 2.267 1.00 89.81 72 HIS A O 1
ATOM 597 N N . ILE A 1 73 ? 3.358 -0.493 1.933 1.00 89.50 73 ILE A N 1
ATOM 598 C CA . ILE A 1 73 ? 3.147 -0.759 0.501 1.00 89.50 73 ILE A CA 1
ATOM 599 C C . ILE A 1 73 ? 2.176 -1.928 0.3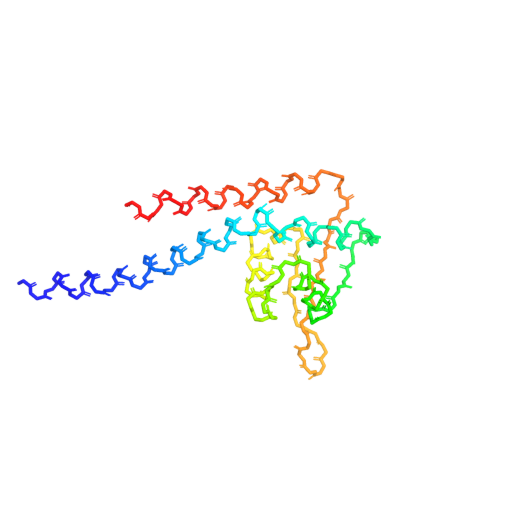05 1.00 89.50 73 ILE A C 1
ATOM 601 O O . ILE A 1 73 ? 1.306 -1.853 -0.560 1.00 89.50 73 ILE A O 1
ATOM 605 N N . GLU A 1 74 ? 2.281 -2.977 1.120 1.00 90.56 74 GLU A N 1
ATOM 606 C CA . GLU A 1 74 ? 1.323 -4.086 1.111 1.00 90.56 74 GLU A CA 1
ATOM 607 C C . GLU A 1 74 ? -0.086 -3.589 1.477 1.00 90.56 74 GLU A C 1
ATOM 609 O O . GLU A 1 74 ? -1.041 -3.874 0.757 1.00 90.56 74 GLU A O 1
ATOM 614 N N . LEU A 1 75 ? -0.214 -2.732 2.497 1.00 91.25 75 LEU A N 1
ATOM 615 C CA . LEU A 1 75 ? -1.489 -2.093 2.839 1.00 91.25 75 LEU A CA 1
ATOM 616 C C . LEU A 1 75 ? -2.042 -1.214 1.702 1.00 91.25 75 LEU A C 1
ATOM 618 O O . LEU A 1 75 ? -3.250 -1.209 1.463 1.00 91.25 75 LEU A O 1
ATOM 622 N N . LEU A 1 76 ? -1.188 -0.478 0.982 1.00 90.94 76 LEU A N 1
ATOM 623 C CA . LEU A 1 76 ? -1.601 0.282 -0.202 1.00 90.94 76 LEU A CA 1
ATOM 624 C C . LEU A 1 76 ? -2.128 -0.642 -1.301 1.00 90.94 76 LEU A C 1
ATOM 626 O O . LEU A 1 76 ? -3.171 -0.344 -1.880 1.00 90.94 76 LEU A O 1
ATOM 630 N N . CYS A 1 77 ? -1.430 -1.745 -1.581 1.00 91.81 77 CYS A N 1
ATOM 631 C CA . CYS A 1 77 ? -1.878 -2.764 -2.530 1.00 91.81 77 CYS A CA 1
ATOM 632 C C . CYS A 1 77 ? -3.242 -3.344 -2.124 1.00 91.81 77 CYS A C 1
ATOM 634 O O . CYS A 1 77 ? -4.103 -3.512 -2.981 1.00 91.81 77 CYS A O 1
ATOM 636 N N . ASP A 1 78 ? -3.489 -3.569 -0.834 1.00 92.12 78 ASP A N 1
ATOM 637 C CA . ASP A 1 78 ? -4.783 -4.065 -0.353 1.00 92.12 78 ASP A CA 1
ATOM 638 C C . ASP A 1 78 ? -5.910 -3.036 -0.550 1.00 92.12 78 ASP A C 1
ATOM 640 O O . ASP A 1 78 ? -6.961 -3.341 -1.122 1.00 92.12 78 ASP A O 1
ATOM 644 N N . VAL A 1 79 ? -5.696 -1.796 -0.099 1.00 91.12 79 VAL A N 1
ATOM 645 C CA . VAL A 1 79 ? -6.706 -0.721 -0.145 1.00 91.12 79 VAL A CA 1
ATOM 646 C C . VAL A 1 79 ? -6.993 -0.269 -1.574 1.00 91.12 79 VAL A C 1
ATOM 648 O O . VAL A 1 79 ? -8.136 0.024 -1.929 1.00 91.12 79 VAL A O 1
ATOM 651 N N . ALA A 1 80 ? -5.957 -0.214 -2.403 1.00 91.25 80 ALA A N 1
ATOM 652 C CA . ALA A 1 80 ? -6.011 0.264 -3.774 1.00 91.25 80 ALA A CA 1
ATOM 653 C C . ALA A 1 80 ? -5.737 -0.862 -4.780 1.00 91.25 80 ALA A C 1
ATOM 655 O O . ALA A 1 80 ? -5.141 -0.613 -5.826 1.00 91.25 80 ALA A O 1
ATOM 656 N N . SER A 1 81 ? -6.225 -2.075 -4.504 1.00 90.94 81 SER A N 1
ATOM 657 C CA . SER A 1 81 ? -6.012 -3.292 -5.316 1.00 90.94 81 SER A CA 1
ATOM 658 C C . SER A 1 81 ? -6.451 -3.187 -6.780 1.00 90.94 81 SER A C 1
ATOM 660 O O . SER A 1 81 ? -5.974 -3.919 -7.642 1.00 90.94 81 SER A O 1
ATOM 662 N N . LYS A 1 82 ? -7.338 -2.237 -7.100 1.00 89.88 82 LYS A N 1
ATOM 663 C CA . LYS A 1 82 ? -7.699 -1.905 -8.488 1.00 89.88 82 LYS A CA 1
ATOM 664 C C . LYS A 1 82 ? -6.552 -1.230 -9.259 1.00 89.88 82 LYS A C 1
ATOM 666 O O . LYS A 1 82 ? -6.522 -1.302 -10.482 1.00 89.88 82 LYS A O 1
ATOM 671 N N . TYR A 1 83 ? -5.654 -0.547 -8.556 1.00 89.88 83 TYR A N 1
ATOM 672 C CA . TYR A 1 83 ? -4.580 0.270 -9.119 1.00 89.88 83 TYR A CA 1
ATOM 673 C C . TYR A 1 83 ? -3.210 -0.369 -8.916 1.00 89.88 83 TYR A C 1
ATOM 675 O O . TYR A 1 83 ? -2.387 -0.337 -9.832 1.00 89.88 83 TYR A O 1
ATOM 683 N N . PHE A 1 84 ? -2.975 -0.968 -7.749 1.00 90.50 84 PHE A N 1
ATOM 684 C CA . PHE A 1 84 ? -1.719 -1.614 -7.398 1.00 90.50 84 PHE A CA 1
ATOM 685 C C . PHE A 1 84 ? -1.903 -3.111 -7.201 1.00 90.50 84 PHE A C 1
ATOM 687 O O . PHE A 1 84 ? -2.848 -3.550 -6.557 1.00 90.50 84 PHE A O 1
ATOM 694 N N . ASP A 1 85 ? -0.961 -3.877 -7.734 1.00 90.94 85 ASP A N 1
ATOM 695 C CA . ASP A 1 85 ? -0.888 -5.321 -7.566 1.00 90.94 85 ASP A CA 1
ATOM 696 C C . ASP A 1 85 ? 0.482 -5.692 -6.991 1.00 90.94 85 ASP A C 1
ATOM 698 O O . ASP A 1 85 ? 1.520 -5.327 -7.553 1.00 90.94 85 ASP A O 1
ATOM 702 N N . CYS A 1 86 ? 0.476 -6.389 -5.858 1.00 92.00 86 CYS A N 1
ATOM 703 C CA . CYS A 1 86 ? 1.663 -6.873 -5.169 1.00 92.00 86 CYS A CA 1
ATOM 704 C C . CYS A 1 86 ? 1.752 -8.392 -5.360 1.00 92.00 86 CYS A C 1
ATOM 706 O O . CYS A 1 86 ? 0.933 -9.138 -4.828 1.00 92.00 86 CYS A O 1
ATOM 708 N N . TYR A 1 87 ? 2.766 -8.869 -6.083 1.00 91.31 87 TYR A N 1
ATOM 709 C CA . TYR A 1 87 ? 2.910 -10.293 -6.392 1.00 91.31 87 TYR A CA 1
ATOM 710 C C . TYR A 1 87 ? 4.349 -10.780 -6.247 1.00 91.31 87 TYR A C 1
ATOM 712 O O . TYR A 1 87 ? 5.307 -10.016 -6.348 1.00 91.31 87 TYR A O 1
ATOM 720 N N . SER A 1 88 ? 4.504 -12.083 -6.018 1.00 92.81 88 SER A N 1
ATOM 721 C CA . SER A 1 88 ? 5.813 -12.741 -5.997 1.00 92.81 88 SER A CA 1
ATOM 722 C C . SER A 1 88 ? 6.076 -13.416 -7.340 1.00 92.81 88 SER A C 1
ATOM 724 O O . SER A 1 88 ? 5.186 -14.057 -7.896 1.00 92.81 88 SER A O 1
ATOM 726 N N . ALA A 1 89 ? 7.288 -13.278 -7.872 1.00 89.81 89 ALA A N 1
ATOM 727 C CA . ALA A 1 89 ? 7.695 -13.906 -9.123 1.00 89.81 89 ALA A CA 1
ATOM 728 C C . ALA A 1 89 ? 9.162 -14.364 -9.087 1.00 89.81 89 ALA A C 1
ATOM 730 O O . ALA A 1 89 ? 9.979 -13.885 -8.300 1.00 89.81 89 ALA A O 1
ATOM 731 N N . GLY A 1 90 ? 9.493 -15.297 -9.984 1.00 85.62 90 GLY A N 1
ATOM 732 C CA . GLY A 1 90 ? 10.839 -15.853 -10.131 1.00 85.62 90 GLY A CA 1
ATOM 733 C C . GLY A 1 90 ? 11.179 -16.964 -9.131 1.00 85.62 90 GLY A C 1
ATOM 734 O O . GLY A 1 90 ? 10.456 -17.221 -8.172 1.00 85.62 90 GLY A O 1
ATOM 735 N N . LEU A 1 91 ? 12.315 -17.626 -9.372 1.00 79.25 91 LEU A N 1
ATOM 736 C CA . LEU A 1 91 ? 12.784 -18.799 -8.614 1.00 79.25 91 LEU A CA 1
ATOM 737 C C . LEU A 1 91 ? 13.089 -18.506 -7.137 1.00 79.25 91 LEU A C 1
ATOM 739 O O . LEU A 1 91 ? 13.038 -19.411 -6.314 1.00 79.25 91 LEU A O 1
ATOM 743 N N . LEU A 1 92 ? 13.398 -17.249 -6.807 1.00 85.88 92 LEU A N 1
ATOM 744 C CA . LEU A 1 92 ? 13.721 -16.805 -5.447 1.00 85.88 92 LEU A CA 1
ATOM 745 C C . LEU A 1 92 ? 12.535 -16.132 -4.734 1.00 85.88 92 LEU A C 1
ATOM 747 O O . LEU A 1 92 ? 12.716 -15.601 -3.644 1.00 85.88 92 LEU A O 1
ATOM 751 N N . GLY A 1 93 ? 11.341 -16.113 -5.343 1.00 87.50 93 GLY A N 1
ATOM 752 C CA . GLY A 1 93 ? 10.154 -15.497 -4.741 1.00 87.50 93 GLY A CA 1
ATOM 753 C C . GLY A 1 93 ? 10.286 -13.984 -4.543 1.00 87.50 93 GLY A C 1
ATOM 754 O O . GLY A 1 93 ? 9.824 -13.446 -3.539 1.00 87.50 93 GLY A O 1
ATOM 755 N N . GLN A 1 94 ? 10.937 -13.291 -5.480 1.00 89.75 94 GLN A N 1
ATOM 756 C CA . GLN A 1 94 ? 11.097 -11.841 -5.400 1.00 89.75 94 GLN A CA 1
ATOM 757 C C . GLN A 1 94 ? 9.731 -11.159 -5.495 1.00 89.75 94 GLN A C 1
ATOM 759 O O . GLN A 1 94 ? 8.903 -11.522 -6.332 1.00 89.75 94 GLN A O 1
ATOM 764 N N . LYS A 1 95 ? 9.497 -10.165 -4.636 1.00 92.44 95 LYS A N 1
ATOM 765 C CA . LYS A 1 95 ? 8.254 -9.393 -4.627 1.00 92.44 95 LYS A CA 1
ATOM 766 C C . LYS A 1 95 ? 8.334 -8.226 -5.604 1.00 92.44 95 LYS A C 1
ATOM 768 O O . LYS A 1 95 ? 9.346 -7.531 -5.684 1.00 92.44 95 LYS A O 1
ATOM 773 N N . TYR A 1 96 ? 7.238 -7.990 -6.304 1.00 92.00 96 TYR A N 1
ATOM 774 C CA . TYR A 1 96 ? 7.071 -6.913 -7.264 1.00 92.00 96 TYR A CA 1
ATOM 775 C C . TYR A 1 96 ? 5.782 -6.158 -6.981 1.00 92.00 96 TYR A C 1
ATOM 777 O O . TYR A 1 96 ? 4.800 -6.734 -6.518 1.00 92.00 96 TYR A O 1
ATOM 785 N N . VAL A 1 97 ? 5.799 -4.872 -7.314 1.00 91.88 97 VAL A N 1
ATOM 786 C CA . VAL A 1 97 ? 4.630 -3.998 -7.286 1.00 91.88 97 VAL A CA 1
ATOM 787 C C . VAL A 1 97 ? 4.372 -3.517 -8.700 1.00 91.88 97 VAL A C 1
ATOM 789 O O . VAL A 1 97 ? 5.271 -2.997 -9.368 1.00 91.88 97 VAL A O 1
ATOM 792 N N . ARG A 1 98 ? 3.141 -3.696 -9.166 1.00 91.12 98 ARG A N 1
ATOM 793 C CA . ARG A 1 98 ? 2.684 -3.233 -10.470 1.00 91.12 98 ARG A CA 1
ATOM 794 C C . ARG A 1 98 ? 1.629 -2.162 -10.294 1.00 91.12 98 ARG A C 1
ATOM 796 O O . ARG A 1 98 ? 0.622 -2.391 -9.637 1.00 91.12 98 ARG A O 1
ATOM 803 N N . TYR A 1 99 ? 1.833 -1.034 -10.957 1.00 89.62 99 TYR A N 1
ATOM 804 C CA . TYR A 1 99 ? 0.795 -0.034 -11.155 1.00 89.62 99 TYR A CA 1
ATOM 805 C C . TYR A 1 99 ? 0.058 -0.330 -12.461 1.00 89.62 99 TYR A C 1
ATOM 807 O O . TYR A 1 99 ? 0.690 -0.419 -13.508 1.00 89.62 99 TYR A O 1
ATOM 815 N N . THR A 1 100 ? -1.252 -0.548 -12.414 1.00 85.12 100 THR A N 1
ATOM 816 C CA . THR A 1 100 ? -2.024 -1.137 -13.528 1.00 85.12 100 THR A CA 1
ATOM 817 C C . THR A 1 100 ? -2.845 -0.130 -14.327 1.00 85.12 100 THR A C 1
ATOM 819 O O . THR A 1 100 ? -3.265 -0.445 -15.443 1.00 85.12 100 THR A O 1
ATOM 822 N N . SER A 1 101 ? -3.043 1.069 -13.785 1.00 79.88 101 SER A N 1
ATOM 823 C CA . SER A 1 101 ? -3.889 2.107 -14.371 1.00 79.88 101 SER A CA 1
ATOM 824 C C . SER A 1 101 ? -3.068 3.175 -15.106 1.00 79.88 101 SER A C 1
ATOM 826 O O . SER A 1 101 ? -1.836 3.176 -15.076 1.00 79.88 101 SER A O 1
ATOM 828 N N . SER A 1 102 ? -3.751 4.043 -15.844 1.00 72.62 102 SER A N 1
ATOM 829 C CA . SER A 1 102 ? -3.149 5.097 -16.668 1.00 72.62 102 SER A CA 1
ATOM 830 C C . SER A 1 102 ? -3.998 6.369 -16.710 1.00 72.62 102 SER A C 1
ATOM 832 O O . SER A 1 102 ? -3.874 7.142 -17.655 1.00 72.62 102 SER A O 1
ATOM 834 N N . ASP A 1 103 ? -4.908 6.546 -15.755 1.00 81.38 103 ASP A N 1
ATOM 835 C CA . ASP A 1 103 ? -5.815 7.689 -15.693 1.00 81.38 103 ASP A CA 1
ATOM 836 C C . ASP A 1 103 ? -5.157 8.812 -14.876 1.00 81.38 103 ASP A C 1
ATOM 838 O O . ASP A 1 103 ? -4.551 8.598 -13.824 1.00 81.38 103 ASP A O 1
ATOM 842 N N . GLU A 1 104 ? -5.265 10.040 -15.373 1.00 78.00 104 GLU A N 1
ATOM 843 C CA . GLU A 1 104 ? -4.723 11.236 -14.725 1.00 78.00 104 GLU A CA 1
ATOM 844 C C . GLU A 1 104 ? -5.368 11.489 -13.349 1.00 78.00 104 GLU A C 1
ATOM 846 O O . GLU A 1 104 ? -4.769 12.121 -12.477 1.00 78.00 104 GLU A O 1
ATOM 851 N N . ASN A 1 105 ? -6.567 10.945 -13.116 1.00 85.38 105 ASN A N 1
ATOM 852 C CA . ASN A 1 105 ? -7.300 11.074 -11.857 1.00 85.38 105 ASN A CA 1
ATOM 853 C C . ASN A 1 105 ? -6.942 10.011 -10.811 1.00 85.38 105 ASN A C 1
ATOM 855 O O . ASN A 1 105 ? -7.438 10.074 -9.680 1.00 85.38 105 ASN A O 1
ATOM 859 N N . ASP A 1 106 ? -6.089 9.044 -11.149 1.00 88.00 106 ASP A N 1
ATOM 860 C CA . ASP A 1 106 ? -5.780 7.910 -10.280 1.00 88.00 106 ASP A CA 1
ATOM 861 C C . ASP A 1 106 ? -5.210 8.348 -8.931 1.00 88.00 106 ASP A C 1
ATOM 863 O O . ASP A 1 106 ? -5.625 7.815 -7.903 1.00 88.00 106 ASP A O 1
ATOM 867 N N . TYR A 1 107 ? -4.375 9.395 -8.892 1.00 87.06 107 TYR A N 1
ATOM 868 C CA . TYR A 1 107 ? -3.878 9.960 -7.633 1.00 87.06 107 TYR A CA 1
ATOM 869 C C . TYR A 1 107 ? -5.017 10.308 -6.666 1.00 87.06 107 TYR A C 1
ATOM 871 O O . TYR A 1 107 ? -5.020 9.888 -5.508 1.00 87.06 107 TYR A O 1
ATOM 879 N N . GLN A 1 108 ? -6.012 11.059 -7.149 1.00 89.00 108 GLN A N 1
ATOM 880 C CA . GLN A 1 108 ? -7.139 11.505 -6.330 1.00 89.00 108 GLN A CA 1
ATOM 881 C C . GLN A 1 108 ? -8.058 10.337 -5.971 1.00 89.00 108 GLN A C 1
ATOM 883 O O . GLN A 1 108 ? -8.578 10.277 -4.857 1.00 89.00 108 GLN A O 1
ATOM 888 N N . ASN A 1 109 ? -8.246 9.395 -6.894 1.00 91.38 109 ASN A N 1
ATOM 889 C CA . ASN A 1 109 ? -9.082 8.223 -6.673 1.00 91.38 109 ASN A CA 1
ATOM 890 C C . ASN A 1 109 ? -8.482 7.293 -5.614 1.00 91.38 109 ASN A C 1
ATOM 892 O O . ASN A 1 109 ? -9.187 6.889 -4.691 1.00 91.38 109 ASN A O 1
ATOM 896 N N . ILE A 1 110 ? -7.184 7.004 -5.696 1.00 91.06 110 ILE A N 1
ATOM 897 C CA . ILE A 1 110 ? -6.475 6.186 -4.709 1.00 91.06 110 ILE A CA 1
ATOM 898 C C . ILE A 1 110 ? -6.469 6.887 -3.349 1.00 91.06 110 ILE A C 1
ATOM 900 O O . ILE A 1 110 ? -6.788 6.263 -2.338 1.00 91.06 110 ILE A O 1
ATOM 904 N N . ARG A 1 111 ? -6.201 8.198 -3.310 1.00 90.00 111 ARG A N 1
ATOM 905 C CA . ARG A 1 111 ? -6.233 8.966 -2.059 1.00 90.00 111 ARG A CA 1
ATOM 906 C C . ARG A 1 111 ? -7.600 8.913 -1.378 1.00 90.00 111 ARG A C 1
ATOM 908 O O . ARG A 1 111 ? -7.677 8.702 -0.170 1.00 90.00 111 ARG A O 1
ATOM 915 N N . LYS A 1 112 ? -8.687 9.034 -2.148 1.00 91.62 112 LYS A N 1
ATOM 916 C CA . LYS A 1 112 ? -10.055 8.856 -1.633 1.00 91.62 112 LYS A CA 1
ATOM 917 C C . LYS A 1 112 ? -10.276 7.457 -1.060 1.00 91.62 112 LYS A C 1
ATOM 919 O O . LYS A 1 112 ? -10.921 7.343 -0.025 1.00 91.62 112 LYS A O 1
ATOM 924 N N . LEU A 1 113 ? -9.745 6.403 -1.686 1.00 92.88 113 LEU A N 1
ATOM 925 C CA . LEU A 1 113 ? -9.854 5.040 -1.150 1.00 92.88 113 LEU A CA 1
ATOM 926 C C . LEU A 1 113 ? -9.154 4.897 0.206 1.00 92.88 113 LEU A C 1
ATOM 928 O O . LEU A 1 113 ? -9.736 4.322 1.122 1.00 92.88 113 LEU A O 1
ATOM 932 N N . ILE A 1 114 ? -7.955 5.467 0.352 1.00 90.06 114 ILE A N 1
ATOM 933 C CA . ILE A 1 114 ? -7.203 5.457 1.616 1.00 90.06 114 ILE A CA 1
ATOM 934 C C . ILE A 1 114 ? -7.989 6.173 2.721 1.00 90.06 114 ILE A C 1
ATOM 936 O O . ILE A 1 114 ? -8.169 5.618 3.804 1.00 90.06 114 ILE A O 1
ATOM 940 N N . ILE A 1 115 ? -8.517 7.366 2.431 1.00 90.19 115 ILE A N 1
ATOM 941 C CA . ILE A 1 115 ? -9.327 8.144 3.382 1.00 90.19 115 ILE A CA 1
ATOM 942 C C . ILE A 1 115 ? -10.604 7.386 3.763 1.00 90.19 115 ILE A C 1
ATOM 944 O O . ILE A 1 115 ? -10.926 7.275 4.943 1.00 90.19 115 ILE A O 1
ATOM 948 N N . ASN A 1 116 ? -11.308 6.808 2.788 1.00 92.50 116 ASN A N 1
ATOM 949 C CA . ASN A 1 116 ? -12.533 6.052 3.046 1.00 92.50 116 ASN A CA 1
ATOM 950 C C . ASN A 1 116 ? -12.277 4.829 3.940 1.00 92.50 116 ASN A C 1
ATOM 952 O O . ASN A 1 116 ? -13.073 4.546 4.837 1.00 92.50 116 ASN A O 1
ATOM 956 N N . GLU A 1 117 ? -11.180 4.100 3.716 1.00 91.44 117 GLU A N 1
ATOM 957 C CA . GLU A 1 117 ? -10.821 2.955 4.557 1.00 91.44 117 GLU A CA 1
ATOM 958 C C . GLU A 1 117 ? -10.426 3.406 5.973 1.00 91.44 117 GLU A C 1
ATOM 960 O O . GLU A 1 117 ? -10.834 2.774 6.951 1.00 91.44 117 GLU A O 1
ATOM 965 N N . TYR A 1 118 ? -9.722 4.536 6.102 1.00 89.31 118 TYR A N 1
ATOM 966 C CA . TYR A 1 118 ? -9.418 5.151 7.396 1.00 89.31 118 TYR A CA 1
ATOM 967 C C . TYR A 1 118 ? -10.699 5.513 8.163 1.00 89.31 118 TYR A C 1
ATOM 969 O O . TYR A 1 118 ? -10.884 5.082 9.301 1.00 89.31 118 TYR A O 1
ATOM 977 N N . GLU A 1 119 ? -11.634 6.234 7.537 1.00 88.94 119 GLU A N 1
ATOM 978 C CA . GLU A 1 119 ? -12.905 6.623 8.164 1.00 88.94 119 GLU A CA 1
ATOM 979 C C . GLU A 1 119 ? -13.773 5.421 8.550 1.00 88.94 119 GLU A C 1
ATOM 981 O O . GLU A 1 119 ? -14.484 5.434 9.559 1.00 88.94 119 GLU A O 1
ATOM 986 N N . LYS A 1 120 ? -13.748 4.366 7.734 1.00 89.69 120 LYS A N 1
ATOM 987 C CA . LYS A 1 120 ? -14.474 3.128 8.011 1.00 89.69 120 LYS A CA 1
ATOM 988 C C . LYS A 1 120 ? -13.905 2.411 9.232 1.00 89.69 120 LYS A C 1
ATOM 990 O O . LYS A 1 120 ? -14.682 1.888 10.031 1.00 89.69 120 LYS A O 1
ATOM 995 N N . LEU A 1 121 ? -12.581 2.366 9.370 1.00 85.69 121 LEU A N 1
ATOM 996 C CA . LEU A 1 121 ? -11.909 1.733 10.504 1.00 85.69 121 LEU A CA 1
ATOM 997 C C . LEU A 1 121 ? -12.034 2.563 11.784 1.00 85.69 121 LEU A C 1
ATOM 999 O O . LEU A 1 121 ? -12.266 1.984 12.843 1.00 85.69 121 LEU A O 1
ATOM 1003 N N . SER A 1 122 ? -11.963 3.894 11.703 1.00 84.50 122 SER A N 1
ATOM 1004 C CA . SER A 1 122 ? -12.052 4.770 12.880 1.00 84.50 122 SER A CA 1
ATOM 1005 C C . SER A 1 122 ? -13.404 4.650 13.586 1.00 84.50 122 SER A C 1
ATOM 1007 O O . SER A 1 122 ? -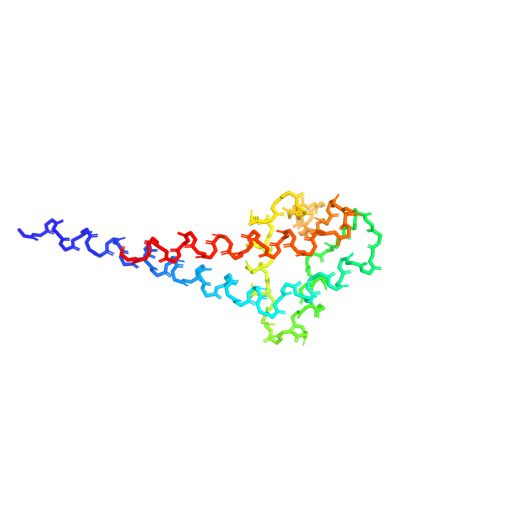13.464 4.585 14.813 1.00 84.50 122 SER A O 1
ATOM 1009 N N . LYS A 1 123 ? -14.488 4.475 12.822 1.00 86.31 123 LYS A N 1
ATOM 1010 C CA . LYS A 1 123 ? -15.843 4.232 13.348 1.00 86.31 123 LYS A CA 1
ATOM 1011 C C . LYS A 1 123 ? -16.008 2.878 14.056 1.00 86.31 123 LYS A C 1
ATOM 1013 O O . LYS A 1 123 ? -16.968 2.712 14.796 1.00 86.31 123 LYS A O 1
ATOM 1018 N N . GLN A 1 124 ? -15.109 1.914 13.836 1.00 78.06 124 GLN A N 1
ATOM 1019 C CA . GLN A 1 124 ? -15.174 0.558 14.412 1.00 78.06 124 GLN A CA 1
ATOM 1020 C C . GLN A 1 124 ? -14.330 0.380 15.685 1.00 78.06 124 GLN A C 1
ATOM 1022 O O . GLN A 1 124 ? -14.276 -0.725 16.238 1.00 78.06 124 GLN A O 1
ATOM 1027 N N . ILE A 1 125 ? -13.613 1.424 16.111 1.00 68.50 125 ILE A N 1
ATOM 1028 C CA . ILE A 1 125 ? -12.809 1.412 17.344 1.00 68.50 125 ILE A CA 1
ATOM 1029 C C . ILE A 1 125 ? -13.625 1.878 18.565 1.00 68.50 125 ILE A C 1
ATOM 1031 O O . ILE A 1 125 ? -13.244 1.558 19.692 1.00 68.50 125 ILE A O 1
ATOM 1035 N N . ILE A 1 126 ? -14.764 2.545 18.339 1.00 57.81 126 ILE A N 1
ATOM 1036 C CA . ILE A 1 126 ? -15.710 3.006 19.371 1.00 57.81 126 ILE A CA 1
ATOM 1037 C C . ILE A 1 126 ? -16.502 1.828 19.954 1.00 57.81 126 ILE A C 1
ATOM 1039 O O . ILE A 1 126 ? -17.036 1.019 19.162 1.00 57.81 126 ILE A O 1
#

Secondary structure (DSSP, 8-state):
-HHHHHHHHHHHHHHHHHHHHHHHHHHIIIIIHHHHHHHHHTS-TT-EEEHHHHHHHHHHHHT--HHHHHHHHHHHHHHTTTTEEEEEETTTTEEEEEE----TTHHHHHHHHHHHHHHHHHTT--

Foldseek 3Di:
DVVVVVVVVVVVVVLVVLVVLLVLLVCCLPQQVVQLCVVPVVDDAFDKDFLQVSLVRRCVRRVDDSVSSVVSVVVLCVLPVVQWDWAFDDPVRTIMITGHDDDPCSSVVSSVSSVVVSVVSVVVSD

pLDDT: mean 82.39, std 10.72, range [49.97, 92.88]

Radius of gyration: 16.97 Å; chains: 1; bounding box: 33×31×55 Å